Protein AF-A0A9Q8LJ18-F1 (afdb_monomer_lite)

Structure (mmCIF, N/CA/C/O backbone):
data_AF-A0A9Q8LJ18-F1
#
_entry.id   AF-A0A9Q8LJ18-F1
#
loop_
_atom_site.group_PDB
_atom_site.id
_atom_site.type_symbol
_atom_site.label_atom_id
_atom_site.label_alt_id
_atom_site.label_comp_id
_atom_site.label_asym_id
_atom_site.label_entity_id
_atom_site.label_seq_id
_atom_site.pdbx_PDB_ins_code
_atom_site.Cartn_x
_atom_site.Cartn_y
_atom_site.Cartn_z
_atom_site.occupancy
_atom_site.B_iso_or_equiv
_atom_site.auth_seq_id
_atom_site.auth_comp_id
_atom_site.auth_asym_id
_atom_site.auth_atom_id
_atom_site.pdbx_PDB_model_num
ATOM 1 N N . MET A 1 1 ? -23.775 -13.851 16.849 1.00 39.19 1 MET A N 1
ATOM 2 C CA . MET A 1 1 ? -22.949 -12.757 17.385 1.00 39.19 1 MET A CA 1
ATOM 3 C C . MET A 1 1 ? -21.856 -12.564 16.360 1.00 39.19 1 MET A C 1
ATOM 5 O O . MET A 1 1 ? -21.033 -13.458 16.229 1.00 39.19 1 MET A O 1
ATOM 9 N N . ALA A 1 2 ? -21.966 -11.547 15.507 1.00 46.59 2 ALA A N 1
ATOM 10 C CA . ALA A 1 2 ? -20.831 -11.183 14.674 1.00 46.59 2 ALA A CA 1
ATOM 11 C C . ALA A 1 2 ? -19.806 -10.601 15.647 1.00 46.59 2 ALA A C 1
ATOM 13 O O . ALA A 1 2 ? -20.156 -9.694 16.398 1.00 46.59 2 ALA A O 1
ATOM 14 N N . ASP A 1 3 ? -18.611 -11.182 15.723 1.00 50.75 3 ASP A N 1
ATOM 15 C CA . ASP A 1 3 ? -17.487 -10.452 16.297 1.00 50.75 3 ASP A CA 1
ATOM 16 C C . ASP A 1 3 ? -17.434 -9.121 15.545 1.00 50.75 3 ASP A C 1
ATOM 18 O O . ASP A 1 3 ? -17.279 -9.125 14.320 1.00 50.75 3 ASP A O 1
ATOM 22 N N . ASP A 1 4 ? -17.618 -8.000 16.245 1.00 60.84 4 ASP A N 1
ATOM 23 C CA . ASP A 1 4 ? -17.327 -6.668 15.712 1.00 60.84 4 ASP A CA 1
ATOM 24 C C . ASP A 1 4 ? -15.808 -6.596 15.512 1.00 60.84 4 ASP A C 1
ATOM 26 O O . ASP A 1 4 ? -15.055 -6.055 16.325 1.00 60.84 4 ASP A O 1
ATOM 30 N N . ALA A 1 5 ? -15.332 -7.263 14.461 1.00 82.06 5 ALA A N 1
ATOM 31 C CA . ALA A 1 5 ? -13.929 -7.361 14.137 1.00 82.06 5 ALA A CA 1
ATOM 32 C C . ALA A 1 5 ? -13.425 -5.949 13.854 1.00 82.06 5 ALA A C 1
ATOM 34 O O . ALA A 1 5 ? -13.918 -5.270 12.952 1.00 82.06 5 ALA A O 1
ATOM 35 N N . VAL A 1 6 ? -12.447 -5.509 14.648 1.00 89.19 6 VAL A N 1
ATOM 36 C CA . VAL A 1 6 ? -11.786 -4.215 14.468 1.00 89.19 6 VAL A CA 1
ATOM 37 C C . VAL A 1 6 ? -11.366 -4.083 12.996 1.00 89.19 6 VAL A C 1
ATOM 39 O O . VAL A 1 6 ? -10.602 -4.935 12.523 1.00 89.19 6 VAL A O 1
ATOM 42 N N . PRO A 1 7 ? -11.857 -3.069 12.255 1.00 94.25 7 PRO A N 1
ATOM 43 C CA . PRO A 1 7 ? -11.581 -2.943 10.832 1.00 94.25 7 PRO A CA 1
ATOM 44 C C . PRO A 1 7 ? -10.077 -2.824 10.608 1.00 94.25 7 PRO A C 1
ATOM 46 O O . PRO A 1 7 ? -9.387 -2.106 11.331 1.00 94.25 7 PRO A O 1
ATOM 49 N N . THR A 1 8 ? -9.571 -3.552 9.617 1.00 95.56 8 THR A N 1
ATOM 50 C CA . THR A 1 8 ? -8.169 -3.481 9.201 1.00 95.56 8 THR A CA 1
ATOM 51 C C . THR A 1 8 ? -8.103 -2.780 7.858 1.00 95.56 8 THR A C 1
ATOM 53 O O . THR A 1 8 ? -8.789 -3.199 6.927 1.00 95.56 8 THR A O 1
ATOM 56 N N . TYR A 1 9 ? -7.299 -1.725 7.782 1.00 96.19 9 TYR A N 1
ATOM 57 C CA . TYR A 1 9 ? -7.045 -0.979 6.556 1.00 96.19 9 TYR A CA 1
ATOM 58 C C . TYR A 1 9 ? -5.631 -1.259 6.061 1.00 96.19 9 TYR A C 1
ATOM 60 O O . TYR A 1 9 ? -4.698 -1.284 6.866 1.00 96.19 9 TYR A O 1
ATOM 68 N N . THR A 1 10 ? -5.473 -1.445 4.753 1.00 97.50 10 THR A N 1
ATOM 69 C CA . THR A 1 10 ? -4.159 -1.700 4.146 1.00 97.50 10 THR A CA 1
ATOM 70 C C . THR A 1 10 ? -3.707 -0.492 3.338 1.00 97.50 10 THR A C 1
ATOM 72 O O . THR A 1 10 ? -4.384 -0.089 2.391 1.00 97.50 10 THR A O 1
ATOM 75 N N . LEU A 1 11 ? -2.543 0.055 3.679 1.00 97.50 11 LEU A N 1
ATOM 76 C CA . LEU A 1 11 ? -1.865 1.094 2.909 1.00 97.50 11 LEU A CA 1
ATOM 77 C C . LEU A 1 11 ? -0.595 0.531 2.281 1.00 97.50 11 LEU A C 1
ATOM 79 O O . LEU A 1 11 ? 0.092 -0.292 2.889 1.00 97.50 11 LEU A O 1
ATOM 83 N N . ILE A 1 12 ? -0.267 0.997 1.077 1.00 96.62 12 ILE A N 1
ATOM 84 C CA . ILE A 1 12 ? 1.003 0.651 0.435 1.00 96.62 12 ILE A CA 1
ATOM 85 C C . ILE A 1 12 ? 1.863 1.870 0.140 1.00 96.62 12 ILE A C 1
ATOM 87 O O . ILE A 1 12 ? 1.353 2.930 -0.211 1.00 96.62 12 ILE A O 1
ATOM 91 N N . GLN A 1 13 ? 3.176 1.662 0.166 1.00 96.00 13 GLN A N 1
ATOM 92 C CA . GLN A 1 13 ? 4.149 2.500 -0.524 1.00 96.00 13 GLN A CA 1
ATOM 93 C C . GLN A 1 13 ? 4.511 1.804 -1.844 1.00 96.00 13 GLN A C 1
ATOM 95 O O . GLN A 1 13 ? 5.134 0.739 -1.865 1.00 96.00 13 GLN A O 1
ATOM 100 N N . ALA A 1 14 ? 4.049 2.360 -2.964 1.00 95.81 14 ALA A N 1
ATOM 101 C CA . ALA A 1 14 ? 4.089 1.687 -4.264 1.00 95.81 14 ALA A CA 1
ATOM 102 C C . ALA A 1 14 ? 5.499 1.614 -4.868 1.00 95.81 14 ALA A C 1
ATOM 104 O O . ALA A 1 14 ? 5.878 0.641 -5.515 1.00 95.81 14 ALA A O 1
ATOM 105 N N . ASP A 1 15 ? 6.297 2.659 -4.696 1.00 92.19 15 ASP A N 1
ATOM 106 C CA . ASP A 1 15 ? 7.563 2.754 -5.412 1.00 92.19 15 ASP A CA 1
ATOM 107 C C . ASP A 1 15 ? 8.666 1.883 -4.774 1.00 92.19 15 ASP A C 1
ATOM 109 O O . ASP A 1 15 ? 9.488 1.331 -5.498 1.00 92.19 15 ASP A O 1
ATOM 113 N N . GLY A 1 16 ? 8.691 1.711 -3.451 1.00 90.50 16 GLY A N 1
ATOM 114 C CA . GLY A 1 16 ? 9.814 1.101 -2.724 1.00 90.50 16 GLY A CA 1
ATOM 115 C C . GLY A 1 16 ? 11.004 2.051 -2.566 1.00 90.50 16 GLY A C 1
ATOM 116 O O . GLY A 1 16 ? 12.154 1.654 -2.758 1.00 90.50 16 GLY A O 1
ATOM 117 N N . LEU A 1 17 ? 10.738 3.341 -2.329 1.00 87.19 17 LEU A N 1
ATOM 118 C CA . LEU A 1 17 ? 11.779 4.380 -2.280 1.00 87.19 17 LEU A CA 1
ATOM 119 C C . LEU A 1 17 ? 12.542 4.392 -0.958 1.00 87.19 17 LEU A C 1
ATOM 121 O O . LEU A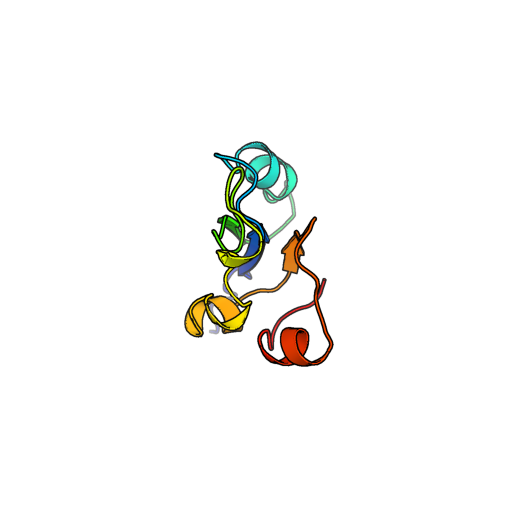 1 17 ? 13.734 4.715 -0.952 1.00 87.19 17 LEU A O 1
ATOM 125 N N . TYR A 1 18 ? 11.851 4.059 0.129 1.00 85.75 18 TYR A N 1
ATOM 126 C CA . TYR A 1 18 ? 12.363 4.160 1.488 1.00 85.75 18 TYR A CA 1
ATOM 127 C C . TYR A 1 18 ? 12.650 2.763 2.058 1.00 85.75 18 TYR A C 1
ATOM 129 O O . TYR A 1 18 ? 11.909 1.821 1.765 1.00 85.75 18 TYR A O 1
ATOM 137 N N . PRO A 1 19 ? 13.750 2.606 2.818 1.00 83.12 19 PRO A N 1
ATOM 138 C CA . PRO A 1 19 ? 14.191 1.307 3.326 1.00 83.12 19 PRO A CA 1
ATOM 139 C C . PRO A 1 19 ? 13.396 0.818 4.545 1.00 83.12 19 PRO A C 1
ATOM 141 O O . PRO A 1 19 ? 13.484 -0.363 4.875 1.00 83.12 19 PRO A O 1
ATOM 144 N N . ASP A 1 20 ? 12.651 1.705 5.205 1.00 89.12 20 ASP A N 1
ATOM 145 C CA . ASP A 1 20 ? 11.791 1.412 6.349 1.00 89.12 20 ASP A CA 1
ATOM 146 C C . ASP A 1 20 ? 10.483 2.215 6.268 1.00 89.12 20 ASP A C 1
ATOM 148 O O . ASP A 1 20 ? 10.322 3.062 5.388 1.00 89.12 20 ASP A O 1
ATOM 152 N N . ASP A 1 21 ? 9.554 1.895 7.164 1.00 90.31 21 ASP A N 1
ATOM 153 C CA . ASP A 1 21 ? 8.211 2.466 7.275 1.00 90.31 21 ASP A CA 1
ATOM 154 C C . ASP A 1 21 ? 7.909 2.986 8.695 1.00 90.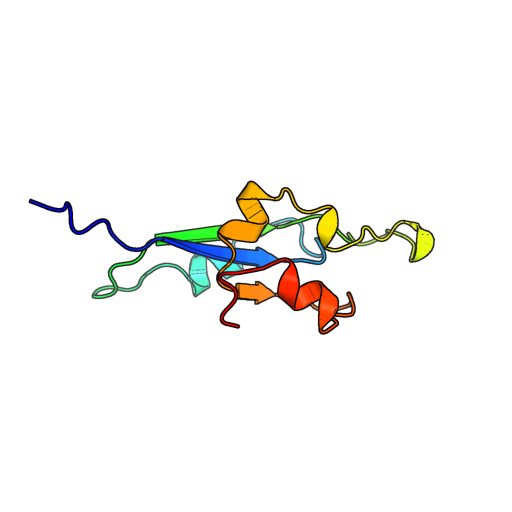31 21 ASP A C 1
ATOM 156 O O . ASP A 1 21 ? 6.751 3.079 9.111 1.00 90.31 21 ASP A O 1
ATOM 160 N N . THR A 1 22 ? 8.949 3.308 9.476 1.00 92.62 22 THR A N 1
ATOM 161 C CA . THR A 1 22 ? 8.809 3.657 10.903 1.00 92.62 22 THR A CA 1
ATOM 162 C C . THR A 1 22 ? 7.931 4.895 11.096 1.00 92.62 22 THR A C 1
ATOM 164 O O . THR A 1 22 ? 7.105 4.954 12.008 1.00 92.62 22 THR A O 1
ATOM 167 N N . VAL A 1 23 ? 8.097 5.886 10.217 1.00 92.62 23 VAL A N 1
ATOM 168 C CA . VAL A 1 23 ? 7.363 7.156 10.268 1.00 92.62 23 VAL A CA 1
ATOM 169 C C . VAL A 1 23 ? 5.895 6.942 9.912 1.00 92.62 23 VAL A C 1
ATOM 171 O O . VAL A 1 23 ? 5.009 7.461 10.587 1.00 92.62 23 VAL A O 1
ATOM 174 N N . GLU A 1 24 ? 5.613 6.158 8.877 1.00 93.31 24 GLU A N 1
ATOM 175 C CA . GLU A 1 24 ? 4.258 5.847 8.439 1.00 93.31 24 GLU A CA 1
ATOM 176 C C . GLU A 1 24 ? 3.513 5.029 9.493 1.00 93.31 24 GLU A C 1
ATOM 178 O O . GLU A 1 24 ? 2.363 5.343 9.809 1.00 93.31 24 GLU A O 1
ATOM 183 N N . GLN A 1 25 ? 4.177 4.043 10.103 1.00 91.75 25 GLN A N 1
ATOM 184 C CA . GLN A 1 25 ? 3.608 3.287 11.216 1.00 91.75 25 GLN A CA 1
ATOM 185 C C . GLN A 1 25 ? 3.230 4.198 12.389 1.00 91.75 25 GLN A C 1
ATOM 187 O O . GLN A 1 25 ? 2.138 4.050 12.936 1.00 91.75 25 GLN A O 1
ATOM 192 N N . GLU A 1 26 ? 4.077 5.166 12.755 1.00 94.00 26 GLU A N 1
ATOM 193 C CA . GLU A 1 26 ? 3.775 6.126 13.824 1.00 94.00 26 GLU A CA 1
ATOM 194 C C . GLU A 1 26 ? 2.616 7.064 13.450 1.00 94.00 26 GLU A C 1
ATOM 196 O O . GLU A 1 26 ? 1.692 7.264 14.241 1.00 94.00 26 GLU A O 1
ATOM 201 N N . ILE A 1 27 ? 2.632 7.622 12.236 1.00 94.12 27 ILE A N 1
ATOM 202 C CA . ILE A 1 27 ? 1.618 8.576 11.766 1.00 94.12 27 ILE A CA 1
ATOM 203 C C . ILE A 1 27 ? 0.234 7.932 11.700 1.00 94.12 27 ILE A C 1
ATOM 205 O O . ILE A 1 27 ? -0.762 8.565 12.069 1.00 94.12 27 ILE A O 1
ATOM 209 N N . PHE A 1 28 ? 0.165 6.694 11.213 1.00 93.81 28 PHE A N 1
ATOM 210 C CA . PHE A 1 28 ? -1.092 5.997 10.975 1.00 93.81 28 PHE A CA 1
ATOM 211 C C . PHE A 1 28 ? -1.531 5.098 12.136 1.00 93.81 28 PHE A C 1
ATOM 213 O O . PHE A 1 28 ? -2.646 4.560 12.091 1.00 93.81 28 PHE A O 1
ATOM 220 N N . ALA A 1 29 ? -0.713 4.960 13.185 1.00 92.81 29 ALA A N 1
ATOM 221 C CA . ALA A 1 29 ? -1.095 4.251 14.397 1.00 92.81 29 ALA A CA 1
ATOM 222 C C . ALA A 1 29 ? -2.404 4.824 14.979 1.00 92.81 29 ALA A C 1
ATOM 224 O O . ALA A 1 29 ? -2.575 6.048 15.058 1.00 92.81 29 ALA A O 1
ATOM 225 N N . PRO A 1 30 ? -3.344 3.961 15.407 1.00 93.50 30 PRO A N 1
ATOM 226 C CA . PRO A 1 30 ? -4.587 4.417 16.007 1.00 93.50 30 PRO A CA 1
ATOM 227 C C . PRO A 1 30 ? -4.304 5.188 17.302 1.00 93.50 30 PRO A C 1
ATOM 229 O O . PRO A 1 30 ? -3.591 4.730 18.195 1.00 93.50 30 PRO A O 1
ATOM 232 N N . ARG A 1 31 ? -4.902 6.372 17.417 1.00 94.06 31 ARG A N 1
ATOM 233 C CA . ARG A 1 31 ? -4.872 7.217 18.618 1.00 94.06 31 ARG A CA 1
ATOM 234 C C . ARG A 1 31 ? -5.939 6.769 19.625 1.00 94.06 31 ARG A C 1
ATOM 236 O O . ARG A 1 31 ? -6.893 6.088 19.240 1.00 94.06 31 ARG A O 1
ATOM 243 N N . PRO A 1 32 ? -5.853 7.186 20.905 1.00 93.94 32 PRO A N 1
ATOM 244 C CA . PRO A 1 32 ? -6.890 6.887 21.890 1.00 93.94 32 PRO A CA 1
ATOM 245 C C . PRO A 1 32 ? -8.291 7.269 21.387 1.00 93.94 32 PRO A C 1
ATOM 247 O O . PRO A 1 32 ? -8.528 8.407 20.988 1.00 93.94 32 PRO A O 1
ATOM 250 N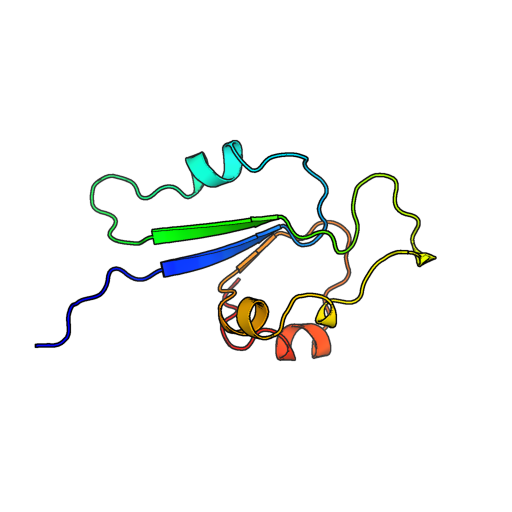 N . GLY A 1 33 ? -9.211 6.300 21.395 1.00 92.12 33 GLY A N 1
ATOM 251 C CA . GLY A 1 33 ? -10.580 6.456 20.889 1.00 92.12 33 GLY A CA 1
ATOM 252 C C . GLY A 1 33 ? -10.788 6.029 19.430 1.00 92.12 33 GLY A C 1
ATOM 253 O O . GLY A 1 33 ? -11.933 5.936 18.995 1.00 92.12 33 GLY A O 1
ATOM 254 N N . GLN A 1 34 ? -9.726 5.721 18.682 1.00 94.38 34 GLN A N 1
ATOM 255 C CA . GLN A 1 34 ? -9.828 5.123 17.351 1.00 94.38 34 GLN A CA 1
ATOM 256 C C . GLN A 1 34 ? -9.775 3.596 17.450 1.00 94.38 34 GLN A C 1
ATOM 258 O O . GLN A 1 34 ? -8.931 3.040 18.148 1.00 94.38 34 GLN A O 1
ATOM 263 N N . ASN A 1 35 ? -10.680 2.917 16.741 1.00 94.44 35 ASN A N 1
ATOM 264 C CA . ASN A 1 35 ? -10.782 1.459 16.744 1.00 94.44 35 ASN A CA 1
ATOM 265 C C . ASN A 1 35 ? -10.576 0.905 15.330 1.00 94.44 35 ASN A C 1
ATOM 267 O O . ASN A 1 35 ? -11.534 0.567 14.638 1.00 94.44 35 ASN A O 1
ATOM 271 N N . TYR A 1 36 ? -9.322 0.868 14.887 1.00 94.88 36 TYR A N 1
ATOM 272 C CA . TYR A 1 36 ? -8.916 0.229 13.639 1.00 94.88 36 TYR A CA 1
ATOM 273 C C . TYR A 1 36 ? -7.512 -0.364 13.773 1.00 94.88 36 TYR A C 1
ATOM 275 O O . TYR A 1 36 ? -6.744 0.010 14.660 1.00 94.88 36 TYR A O 1
ATOM 283 N N . LYS A 1 37 ? -7.179 -1.283 12.871 1.00 95.00 37 LYS A N 1
ATOM 284 C CA . LYS A 1 37 ? -5.818 -1.757 12.625 1.00 95.00 37 LYS A CA 1
ATOM 285 C C . LYS A 1 37 ? -5.347 -1.216 11.286 1.00 95.00 37 LYS A C 1
ATOM 287 O O . LYS A 1 37 ? -6.149 -1.069 10.363 1.00 95.00 37 LYS A O 1
ATOM 292 N N . LEU A 1 38 ? -4.057 -0.943 11.185 1.00 94.50 38 LEU A N 1
ATOM 293 C CA . LEU A 1 38 ? -3.431 -0.560 9.934 1.00 94.50 38 LEU A CA 1
ATOM 294 C C . LEU A 1 38 ? -2.346 -1.570 9.593 1.00 94.50 38 LEU A C 1
ATOM 296 O O . LEU A 1 38 ? -1.529 -1.913 10.445 1.00 94.50 38 LEU A O 1
ATOM 300 N N . GLU A 1 39 ? -2.344 -2.018 8.349 1.00 95.06 39 GLU A N 1
ATOM 301 C CA . GLU A 1 39 ? -1.228 -2.727 7.755 1.00 95.06 39 GLU A CA 1
ATOM 302 C C . GLU A 1 39 ? -0.568 -1.812 6.730 1.00 95.06 39 GLU A C 1
ATOM 304 O O . GLU A 1 39 ? -1.228 -1.316 5.816 1.00 95.06 39 GLU A O 1
ATOM 309 N N . PHE A 1 40 ? 0.729 -1.581 6.901 1.00 95.25 40 PHE A N 1
ATOM 310 C CA . PHE A 1 40 ? 1.534 -0.814 5.965 1.00 95.25 40 PHE A CA 1
ATOM 311 C C . PHE A 1 40 ? 2.462 -1.760 5.207 1.00 95.25 40 PHE A C 1
ATOM 313 O O . PHE A 1 40 ? 3.104 -2.619 5.809 1.00 95.25 40 PHE A O 1
ATOM 320 N N . ILE A 1 41 ? 2.507 -1.640 3.880 1.00 94.44 41 ILE A N 1
ATOM 321 C CA . ILE A 1 41 ? 3.314 -2.514 3.025 1.00 94.44 41 ILE A CA 1
ATOM 322 C C . ILE A 1 41 ? 4.164 -1.657 2.097 1.00 94.44 41 ILE A C 1
ATOM 324 O O . ILE A 1 41 ? 3.653 -1.001 1.188 1.00 94.44 41 ILE A O 1
ATOM 328 N N . SER A 1 42 ? 5.481 -1.720 2.266 1.00 93.19 42 SER A N 1
ATOM 329 C CA . SER A 1 42 ? 6.400 -1.210 1.253 1.00 93.19 42 SER A CA 1
ATOM 330 C C . SER A 1 42 ? 6.538 -2.241 0.138 1.00 93.19 42 SER A C 1
ATOM 332 O O . SER A 1 42 ? 6.951 -3.382 0.360 1.00 93.19 42 SER A O 1
ATOM 334 N N . THR A 1 43 ? 6.131 -1.864 -1.069 1.00 93.00 43 THR A N 1
ATOM 335 C CA . THR A 1 43 ? 6.315 -2.706 -2.252 1.00 93.00 43 THR A CA 1
ATOM 336 C C . THR A 1 43 ? 7.650 -2.373 -2.922 1.00 93.00 43 THR A C 1
ATOM 338 O O . THR A 1 43 ? 8.436 -1.569 -2.437 1.00 93.00 43 THR A O 1
ATOM 341 N N . GLY A 1 44 ? 7.946 -3.014 -4.050 1.00 92.94 44 GLY A N 1
ATOM 342 C CA . GLY A 1 44 ? 9.185 -2.780 -4.789 1.00 92.94 44 GLY A CA 1
ATOM 343 C C . GLY A 1 44 ? 8.925 -2.691 -6.278 1.00 92.94 44 GLY A C 1
ATOM 344 O O . GLY A 1 44 ? 9.580 -3.402 -7.050 1.00 92.94 44 GLY A O 1
ATOM 345 N N . LEU A 1 45 ? 7.919 -1.902 -6.676 1.00 95.44 45 LEU A N 1
ATOM 346 C CA . LEU A 1 45 ? 7.606 -1.721 -8.091 1.00 95.44 45 LEU A CA 1
ATOM 347 C C . LEU A 1 45 ? 8.670 -0.892 -8.797 1.00 95.44 45 LEU A C 1
ATOM 349 O O . LEU A 1 45 ? 8.991 -1.169 -9.954 1.00 95.44 45 LEU A O 1
ATOM 353 N N . TRP A 1 46 ? 9.253 0.089 -8.108 1.00 95.00 46 TRP A N 1
ATOM 354 C CA . TRP A 1 46 ? 10.332 0.880 -8.671 1.00 95.00 46 TRP A CA 1
ATOM 355 C C . TRP A 1 46 ? 11.325 1.394 -7.616 1.00 95.00 46 TRP A C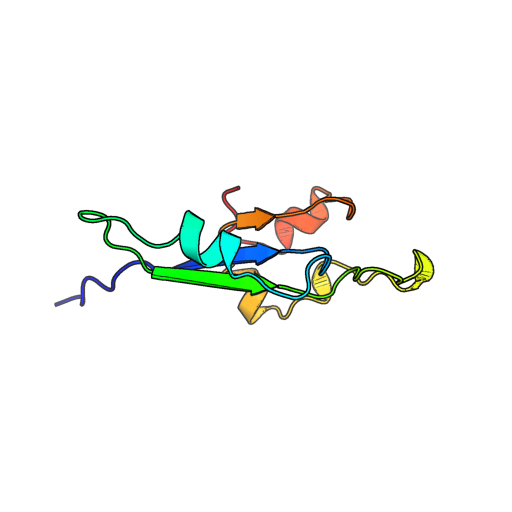 1
ATOM 357 O O . TRP A 1 46 ? 11.392 2.601 -7.372 1.00 95.00 46 TRP A O 1
ATOM 367 N N . PRO A 1 47 ? 12.135 0.522 -6.995 1.00 91.94 47 PRO A N 1
ATOM 368 C CA . PRO A 1 47 ? 13.022 0.940 -5.917 1.00 91.94 47 PRO A CA 1
ATOM 369 C C . PRO A 1 47 ? 14.072 1.964 -6.354 1.00 91.94 47 PRO A C 1
ATOM 371 O O . PRO A 1 47 ? 14.390 2.107 -7.544 1.00 91.94 47 PRO A O 1
ATOM 374 N N . THR A 1 48 ? 14.651 2.668 -5.385 1.00 89.88 48 THR A N 1
ATOM 375 C CA . THR A 1 48 ? 15.765 3.600 -5.616 1.00 89.88 48 THR A CA 1
ATOM 376 C C . THR A 1 48 ? 16.925 2.905 -6.344 1.00 89.88 48 THR A C 1
ATOM 378 O O . THR A 1 48 ? 17.292 1.780 -6.021 1.00 89.88 48 THR A O 1
ATOM 381 N N . GLY A 1 49 ? 17.489 3.559 -7.366 1.00 89.06 49 GLY A N 1
ATOM 382 C CA . GLY A 1 49 ? 18.575 3.004 -8.191 1.00 89.06 49 GLY A CA 1
ATOM 383 C C . GLY A 1 49 ? 18.131 2.061 -9.320 1.00 89.06 49 GLY A C 1
ATOM 384 O O . GLY A 1 49 ? 18.966 1.629 -10.111 1.00 89.06 49 GLY A O 1
ATOM 385 N N . THR A 1 50 ? 16.832 1.772 -9.445 1.00 90.38 50 THR A N 1
ATOM 386 C CA . THR A 1 50 ? 16.287 0.939 -10.528 1.00 90.38 50 THR A CA 1
ATOM 387 C C . THR A 1 50 ? 16.035 1.779 -11.784 1.00 90.38 50 THR A C 1
ATOM 389 O O . THR A 1 50 ? 15.380 2.822 -11.716 1.00 90.38 50 THR A O 1
ATOM 392 N N . SER A 1 51 ? 16.526 1.328 -12.943 1.00 91.25 51 SER A N 1
ATOM 393 C CA . SER A 1 51 ? 16.285 1.998 -14.230 1.00 91.25 51 SER A CA 1
ATOM 394 C C . SER A 1 51 ? 14.804 1.961 -14.629 1.00 91.25 51 SER A C 1
ATOM 396 O O . SER A 1 51 ? 14.055 1.095 -14.178 1.00 91.25 51 SER A O 1
ATOM 398 N N . GLU A 1 52 ? 14.373 2.872 -15.507 1.00 87.25 52 GLU A N 1
ATOM 399 C CA . GLU A 1 52 ? 12.982 2.903 -15.996 1.00 87.25 52 GLU A CA 1
ATOM 400 C C . GLU A 1 52 ? 12.550 1.573 -16.631 1.00 87.25 52 GLU A C 1
ATOM 402 O O . GLU A 1 52 ? 11.438 1.105 -16.406 1.00 87.25 52 GLU A O 1
ATOM 407 N N . LEU A 1 53 ? 13.454 0.927 -17.376 1.00 87.75 53 LEU A N 1
ATOM 408 C CA . LEU A 1 53 ? 13.196 -0.349 -18.051 1.00 87.75 53 LEU A CA 1
ATOM 409 C C . LEU A 1 53 ? 12.987 -1.520 -17.078 1.00 87.75 53 LEU A C 1
ATOM 411 O O . LEU A 1 53 ? 12.428 -2.541 -17.467 1.00 87.75 53 LEU A O 1
ATOM 415 N N . ALA A 1 54 ? 13.446 -1.387 -15.832 1.00 88.75 54 ALA A N 1
ATOM 416 C CA . ALA A 1 54 ? 13.301 -2.396 -14.787 1.00 88.75 54 ALA A CA 1
ATOM 417 C C . ALA A 1 54 ? 12.129 -2.103 -13.828 1.00 88.75 54 ALA A C 1
ATOM 419 O O . ALA A 1 54 ? 11.921 -2.850 -12.867 1.00 88.75 54 ALA A O 1
ATOM 420 N N . LYS A 1 55 ? 11.348 -1.042 -14.084 1.00 92.81 55 LYS A N 1
ATOM 421 C CA . LYS A 1 55 ? 10.104 -0.748 -13.365 1.00 92.81 55 LYS A CA 1
ATOM 422 C C . LYS A 1 55 ? 9.092 -1.877 -13.576 1.00 92.81 55 LYS A C 1
ATOM 424 O O . LYS A 1 55 ? 8.816 -2.269 -14.708 1.00 92.81 55 LYS A O 1
ATOM 429 N N . LYS A 1 56 ? 8.490 -2.366 -12.492 1.00 95.38 56 LYS A N 1
ATOM 430 C CA . LYS A 1 56 ? 7.430 -3.381 -12.545 1.00 95.38 56 LYS A CA 1
ATOM 431 C C . LYS A 1 56 ? 6.056 -2.732 -12.773 1.00 95.38 56 LYS A C 1
ATOM 433 O O . LYS A 1 56 ? 5.828 -1.618 -12.298 1.00 95.38 56 LYS A O 1
ATOM 438 N N . PRO A 1 57 ? 5.130 -3.412 -13.470 1.00 95.81 57 PRO A N 1
ATOM 439 C CA . PRO A 1 57 ? 3.748 -2.953 -13.588 1.00 95.81 57 PRO A CA 1
ATOM 440 C C . PRO A 1 57 ? 2.999 -3.094 -12.254 1.00 95.81 57 PRO A C 1
ATOM 442 O O . PRO A 1 57 ? 3.372 -3.913 -11.416 1.00 95.81 57 PRO A O 1
ATOM 445 N N . TRP A 1 58 ? 1.891 -2.367 -12.085 1.00 97.56 58 TRP A N 1
ATOM 446 C CA . TRP A 1 58 ? 1.021 -2.465 -10.902 1.00 97.56 58 TRP A CA 1
ATOM 447 C C . TRP A 1 58 ? 0.492 -3.883 -10.649 1.00 97.56 58 TRP A C 1
ATOM 449 O O . TRP A 1 58 ? 0.380 -4.318 -9.504 1.00 97.56 58 TRP A O 1
ATOM 459 N N . SER A 1 59 ? 0.258 -4.648 -11.718 1.00 97.19 59 SER A N 1
ATOM 460 C CA . SER A 1 59 ? -0.151 -6.055 -11.657 1.00 97.19 59 SER A CA 1
ATOM 461 C C . SER A 1 59 ? 0.908 -7.000 -11.076 1.00 97.19 59 SER A C 1
ATOM 463 O O . SER A 1 59 ? 0.591 -8.150 -10.785 1.00 97.19 59 SER A O 1
ATOM 465 N N . ALA A 1 60 ? 2.149 -6.538 -10.875 1.00 97.31 60 ALA A N 1
ATOM 466 C CA . ALA A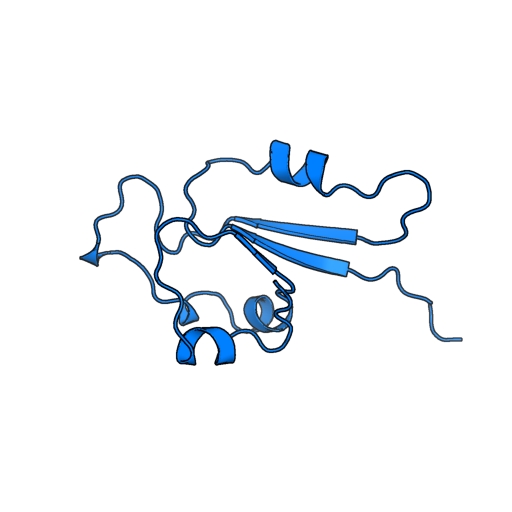 1 60 ? 3.180 -7.310 -10.184 1.00 97.31 60 ALA A CA 1
ATOM 467 C C . ALA A 1 60 ? 2.936 -7.412 -8.667 1.00 97.31 60 ALA A C 1
ATOM 469 O O . ALA A 1 60 ? 3.558 -8.250 -8.013 1.00 97.31 60 ALA A O 1
ATOM 470 N N . ILE A 1 61 ? 2.054 -6.578 -8.101 1.00 97.50 61 ILE A N 1
ATOM 471 C CA . ILE A 1 61 ? 1.567 -6.752 -6.729 1.00 97.50 61 ILE A CA 1
ATOM 472 C C . ILE A 1 61 ? 0.646 -7.989 -6.704 1.00 97.50 61 ILE A C 1
ATOM 474 O O . ILE A 1 61 ? -0.278 -8.062 -7.526 1.00 97.50 61 ILE A O 1
ATOM 478 N N . PRO A 1 62 ? 0.853 -8.945 -5.774 1.00 97.56 62 PRO A N 1
ATOM 479 C CA . PRO A 1 62 ? 0.005 -10.129 -5.648 1.00 97.56 62 PRO A CA 1
ATOM 480 C C . PRO A 1 62 ? -1.485 -9.780 -5.554 1.00 97.56 62 PRO A C 1
ATOM 482 O O . PRO A 1 62 ? -1.864 -8.804 -4.908 1.00 97.56 62 PRO A O 1
ATOM 485 N N . GLU A 1 63 ? -2.337 -10.558 -6.222 1.00 97.75 63 GLU A N 1
ATOM 486 C CA . GLU A 1 63 ? -3.775 -10.275 -6.322 1.00 97.75 63 GLU A CA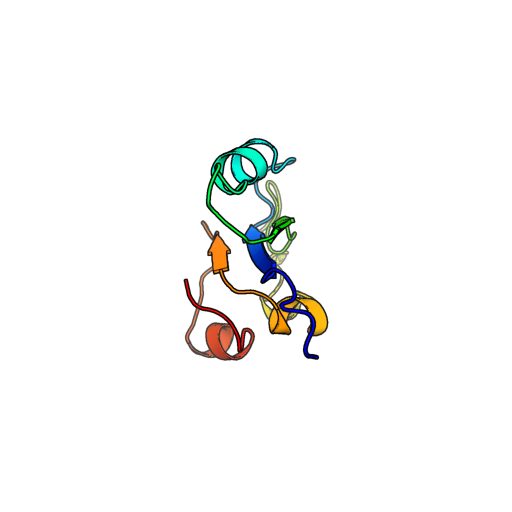 1
ATOM 487 C C . GLU A 1 63 ? -4.470 -10.225 -4.957 1.00 97.75 63 GLU A C 1
ATOM 489 O O . GLU A 1 63 ? -5.282 -9.336 -4.706 1.00 97.75 63 GLU A O 1
ATOM 494 N N . ASP A 1 64 ? -4.110 -11.132 -4.052 1.00 96.94 64 ASP A N 1
ATOM 495 C CA . ASP A 1 64 ? -4.605 -11.163 -2.678 1.00 96.94 64 ASP A CA 1
ATOM 496 C C . ASP A 1 64 ? -4.275 -9.868 -1.924 1.00 96.94 64 ASP A C 1
ATOM 498 O O . ASP A 1 64 ? -5.119 -9.353 -1.189 1.00 96.94 64 ASP A O 1
ATOM 502 N N . VAL A 1 65 ? -3.095 -9.290 -2.173 1.00 97.38 65 VAL A N 1
ATOM 503 C CA . VAL A 1 65 ? -2.707 -7.987 -1.627 1.00 97.38 65 VAL A CA 1
ATOM 504 C C . VAL A 1 65 ? -3.494 -6.868 -2.305 1.00 97.38 65 VAL A C 1
ATOM 506 O O . VAL A 1 65 ? -4.058 -6.028 -1.612 1.00 97.38 65 VAL A O 1
ATOM 509 N N . ARG A 1 66 ? -3.619 -6.861 -3.636 1.00 97.88 66 ARG A N 1
ATOM 510 C CA . ARG A 1 66 ? -4.382 -5.822 -4.354 1.00 97.88 66 ARG A CA 1
ATOM 511 C C . ARG A 1 66 ? -5.841 -5.736 -3.907 1.00 97.88 66 ARG A C 1
ATOM 513 O O . ARG A 1 66 ? -6.373 -4.642 -3.732 1.00 97.88 66 ARG A O 1
ATOM 520 N N . ASN A 1 67 ? -6.457 -6.880 -3.628 1.00 98.19 67 ASN A N 1
ATOM 521 C CA . ASN A 1 67 ? -7.852 -6.985 -3.199 1.00 98.19 67 ASN A CA 1
ATOM 522 C C . ASN A 1 67 ? -8.128 -6.450 -1.781 1.00 98.19 67 ASN A C 1
ATOM 524 O O . ASN A 1 67 ? -9.291 -6.372 -1.369 1.00 98.19 67 ASN A O 1
ATOM 528 N N . ARG A 1 68 ? -7.087 -6.089 -1.021 1.00 97.69 68 ARG A N 1
ATOM 529 C CA . ARG A 1 68 ? -7.202 -5.524 0.332 1.00 97.69 68 ARG A CA 1
ATOM 530 C C . ARG A 1 68 ? -6.657 -4.105 0.480 1.00 97.69 68 ARG A C 1
ATOM 532 O O . ARG A 1 68 ? -6.791 -3.559 1.565 1.00 97.69 68 ARG A O 1
ATOM 539 N N . ILE A 1 69 ? -6.064 -3.524 -0.564 1.00 98.44 69 ILE A N 1
ATOM 540 C CA . ILE A 1 69 ? -5.510 -2.165 -0.516 1.00 98.44 69 ILE A CA 1
ATOM 541 C C . ILE A 1 69 ? -6.644 -1.148 -0.421 1.00 98.44 69 ILE A C 1
ATOM 543 O O . ILE A 1 69 ? -7.508 -1.085 -1.293 1.00 98.44 69 ILE A O 1
ATOM 547 N N . ASP A 1 70 ? -6.607 -0.344 0.638 1.00 98.44 70 ASP A N 1
ATOM 548 C CA . ASP A 1 70 ? -7.508 0.781 0.863 1.00 98.44 70 ASP A CA 1
ATOM 549 C C . ASP A 1 70 ? -6.884 2.106 0.418 1.00 98.44 70 ASP A C 1
ATOM 551 O O . ASP A 1 70 ? -7.624 3.027 0.070 1.00 98.44 70 ASP A O 1
ATOM 555 N N . GLY A 1 71 ? -5.550 2.211 0.412 1.00 98.00 71 GLY A N 1
ATOM 556 C CA . GLY A 1 71 ? -4.874 3.422 -0.040 1.00 98.00 71 GLY A CA 1
ATOM 557 C C . GLY A 1 71 ? -3.459 3.229 -0.575 1.00 98.00 71 GLY A C 1
ATOM 558 O O . GLY A 1 71 ? -2.749 2.293 -0.191 1.00 98.00 71 GLY A O 1
ATOM 559 N N . ILE A 1 72 ? -3.056 4.125 -1.479 1.00 97.69 72 ILE A N 1
ATOM 560 C CA . ILE A 1 72 ? -1.777 4.059 -2.198 1.00 97.69 72 ILE A CA 1
ATOM 561 C C . ILE A 1 72 ? -0.973 5.344 -1.988 1.00 97.69 72 ILE A C 1
ATOM 563 O O . ILE A 1 72 ? -1.388 6.438 -2.358 1.00 97.69 72 ILE A O 1
ATOM 567 N N . MET A 1 73 ? 0.246 5.196 -1.473 1.00 95.88 73 MET A N 1
ATOM 568 C CA . MET A 1 73 ? 1.270 6.237 -1.493 1.00 95.88 73 MET A CA 1
ATOM 569 C C . MET A 1 73 ? 2.194 6.004 -2.690 1.00 95.88 73 MET A C 1
ATOM 571 O O . MET A 1 73 ? 2.906 4.997 -2.749 1.00 95.88 73 MET A O 1
ATOM 575 N N . VAL A 1 74 ? 2.192 6.938 -3.641 1.00 94.81 74 VAL A N 1
ATOM 576 C CA . VAL A 1 74 ? 2.986 6.862 -4.875 1.00 94.81 74 VAL A CA 1
ATOM 577 C C . VAL A 1 74 ? 3.631 8.208 -5.197 1.00 94.81 74 VAL A C 1
ATOM 579 O O . VAL A 1 74 ? 3.006 9.252 -5.019 1.00 94.81 74 VAL A O 1
ATOM 582 N N . LEU A 1 75 ? 4.883 8.190 -5.667 1.00 92.12 75 LEU A N 1
ATOM 583 C CA . LEU A 1 75 ? 5.607 9.407 -6.057 1.00 92.12 75 LEU A CA 1
ATOM 584 C C . LEU A 1 75 ? 5.909 9.485 -7.556 1.00 92.12 75 LEU A C 1
ATOM 586 O O . LEU A 1 75 ? 5.724 10.542 -8.155 1.00 92.12 75 LEU A O 1
ATOM 590 N N . LYS A 1 76 ? 6.431 8.409 -8.159 1.00 89.19 76 LYS A N 1
ATOM 591 C CA . LYS A 1 76 ? 6.998 8.465 -9.523 1.00 89.19 76 LYS A CA 1
ATOM 592 C C . LYS A 1 76 ? 6.340 7.514 -10.514 1.00 89.19 76 LYS A C 1
ATOM 594 O O . LYS A 1 76 ? 6.486 7.694 -11.722 1.00 89.19 76 LYS A O 1
ATOM 599 N N . ILE A 1 77 ? 5.630 6.492 -10.046 1.00 92.31 77 ILE A N 1
ATOM 600 C CA . ILE A 1 77 ? 4.911 5.574 -10.931 1.00 92.31 77 ILE A CA 1
ATOM 601 C C . ILE A 1 77 ? 3.608 6.243 -11.392 1.00 92.31 77 ILE A C 1
ATOM 603 O O . ILE A 1 77 ? 2.768 6.604 -10.577 1.00 92.31 77 ILE A O 1
ATOM 607 N N . GLY A 1 78 ? 3.427 6.388 -12.709 1.00 93.94 78 GLY A N 1
ATOM 608 C CA . GLY A 1 78 ? 2.140 6.800 -13.276 1.00 93.94 78 GLY A CA 1
ATOM 609 C C . GLY A 1 78 ? 1.020 5.820 -12.910 1.00 93.94 78 GLY A C 1
ATOM 610 O O . GLY A 1 78 ? 1.238 4.607 -12.910 1.00 93.94 78 GLY A O 1
ATOM 611 N N . PHE A 1 79 ? -0.159 6.355 -12.609 1.00 95.94 79 PHE A N 1
ATOM 612 C CA . PHE A 1 79 ? -1.330 5.594 -12.186 1.00 95.94 79 PHE A CA 1
ATOM 613 C C . PHE A 1 79 ? -2.512 5.956 -13.087 1.00 95.94 79 PHE A C 1
ATOM 615 O O . PHE A 1 79 ? -2.969 7.099 -13.095 1.00 95.94 79 PHE A O 1
ATOM 622 N N . THR A 1 80 ? -2.918 5.005 -13.923 1.00 96.31 80 THR A N 1
ATOM 623 C CA . THR A 1 80 ? -3.938 5.180 -14.965 1.00 96.31 80 THR A CA 1
ATOM 624 C C . THR A 1 80 ? -5.298 4.646 -14.524 1.00 96.31 80 THR A C 1
ATOM 626 O O . THR A 1 80 ? -5.410 3.961 -13.510 1.00 96.31 80 THR A O 1
ATOM 629 N N . GLU A 1 81 ? -6.341 4.912 -15.312 1.00 96.31 81 GLU A N 1
ATOM 630 C CA . GLU A 1 81 ? -7.681 4.357 -15.076 1.00 96.31 81 GLU A CA 1
ATOM 631 C C . GLU A 1 81 ? -7.671 2.820 -15.061 1.00 96.31 81 GLU A C 1
ATOM 633 O O . GLU A 1 81 ? -8.289 2.213 -14.192 1.00 96.31 81 GLU A O 1
ATOM 638 N N . GLN A 1 82 ? -6.902 2.186 -15.955 1.00 96.44 82 GLN A N 1
ATOM 639 C CA . GLN A 1 82 ? -6.761 0.727 -15.990 1.00 96.44 82 GLN A CA 1
ATOM 640 C C . GLN A 1 82 ? -6.055 0.188 -14.742 1.00 96.44 82 GLN A C 1
ATOM 642 O O . GLN A 1 82 ? -6.335 -0.924 -14.299 1.00 96.44 82 GLN A O 1
ATOM 647 N N . ASP A 1 83 ? -5.140 0.965 -14.160 1.00 97.00 83 ASP A N 1
ATOM 648 C CA . ASP A 1 83 ? -4.467 0.562 -12.929 1.00 97.00 83 ASP A CA 1
ATOM 649 C C . ASP A 1 83 ? -5.425 0.609 -11.733 1.00 97.00 83 ASP A C 1
ATOM 651 O O . ASP A 1 83 ? -5.345 -0.267 -10.878 1.00 97.00 83 ASP A O 1
ATOM 655 N N . VAL A 1 84 ? -6.370 1.560 -11.687 1.00 96.94 84 VAL A N 1
ATOM 656 C CA . VAL A 1 84 ? -7.397 1.637 -10.627 1.00 96.94 84 VAL A CA 1
ATOM 657 C C . VAL A 1 84 ? -8.240 0.362 -10.579 1.00 96.94 84 VAL A C 1
ATOM 659 O O . VAL A 1 84 ? -8.526 -0.142 -9.493 1.00 96.94 84 VAL A O 1
ATOM 662 N N . GLU A 1 85 ? -8.582 -0.211 -11.737 1.00 97.56 85 GLU A N 1
ATOM 663 C CA . GLU A 1 85 ? -9.361 -1.456 -11.830 1.00 97.56 85 GLU A CA 1
ATOM 664 C C . GLU A 1 85 ? -8.678 -2.647 -11.134 1.00 97.56 85 GLU A C 1
ATOM 666 O O . GLU A 1 85 ? -9.345 -3.599 -10.724 1.00 97.56 85 GLU A O 1
ATOM 671 N N . LEU A 1 86 ? -7.354 -2.594 -10.943 1.00 97.88 86 LEU A N 1
ATOM 672 C CA . LEU A 1 86 ? -6.603 -3.628 -10.236 1.00 97.88 86 LEU A CA 1
ATOM 673 C C . LEU A 1 86 ? -6.823 -3.612 -8.716 1.00 97.88 86 LEU A C 1
ATOM 675 O O . LEU A 1 86 ? -6.433 -4.592 -8.075 1.00 97.88 86 LEU A O 1
ATOM 679 N N . PHE A 1 87 ? -7.404 -2.550 -8.144 1.00 98.19 87 PHE A N 1
ATOM 680 C CA . PHE A 1 87 ? -7.525 -2.325 -6.698 1.00 98.19 87 PHE A CA 1
ATOM 681 C C . PHE A 1 87 ? -8.993 -2.107 -6.285 1.00 98.19 87 PHE A C 1
ATOM 683 O O . PHE A 1 87 ? -9.422 -0.980 -6.036 1.00 98.19 87 PHE A O 1
ATOM 690 N N . PRO A 1 88 ? -9.795 -3.179 -6.146 1.00 98.00 88 PRO A N 1
ATOM 691 C CA . PRO A 1 88 ? -11.250 -3.077 -5.978 1.00 98.00 88 PRO A CA 1
ATOM 692 C C . PRO A 1 88 ? -11.714 -2.446 -4.653 1.00 98.00 88 PRO A C 1
ATOM 694 O O . PRO A 1 88 ? -12.900 -2.163 -4.494 1.00 98.00 88 PRO A O 1
ATOM 697 N N . LYS A 1 89 ? -10.811 -2.254 -3.684 1.00 97.88 89 LYS A N 1
ATOM 698 C CA . LYS A 1 89 ? -11.096 -1.612 -2.389 1.00 97.88 89 LYS A CA 1
ATOM 699 C C . LYS A 1 89 ? -10.453 -0.236 -2.225 1.00 97.88 89 LYS A C 1
ATOM 701 O O . LYS A 1 89 ? -10.596 0.356 -1.155 1.00 97.88 89 LYS A O 1
ATOM 706 N N . LEU A 1 90 ? -9.774 0.264 -3.257 1.00 98.19 90 LEU A N 1
ATOM 707 C CA . LEU A 1 90 ? -9.046 1.521 -3.188 1.00 98.19 90 LEU A CA 1
ATOM 708 C C . LEU A 1 90 ? -9.992 2.687 -2.886 1.00 98.19 90 LEU A C 1
ATOM 710 O O . LEU A 1 90 ? -11.039 2.834 -3.518 1.00 98.19 90 LEU A O 1
ATOM 714 N N . LYS A 1 91 ? -9.611 3.515 -1.913 1.00 96.94 91 LYS A N 1
ATOM 715 C CA . LYS A 1 91 ? -10.360 4.708 -1.496 1.00 96.94 91 LYS A CA 1
ATOM 716 C C . LYS A 1 91 ? -9.592 5.995 -1.755 1.00 96.94 91 LYS A C 1
ATOM 718 O O . LYS A 1 91 ? -10.230 7.010 -2.031 1.00 96.94 91 LYS A O 1
ATOM 723 N N . VAL A 1 92 ? -8.265 5.968 -1.599 1.00 93.56 92 VAL A N 1
ATOM 724 C CA . VAL A 1 92 ? -7.396 7.153 -1.665 1.00 93.56 92 VAL A CA 1
ATOM 725 C C . VAL A 1 92 ? -6.023 6.843 -2.241 1.00 93.56 92 VAL A C 1
ATOM 727 O O . VAL A 1 92 ? -5.437 5.802 -1.874 1.00 93.56 92 VAL A O 1
#

Organism: Passalora fulva (NCBI:txid5499)

Secondary structure (DSSP, 8-state):
----PPPEEEEEESS--SS--HHHHHHHSPPTT---EEEEEE--SS-TT--GGGPPPGGGS-HHHHTTEEEEE-SSS---HHHHTT-TT---

Sequence (92 aa):
MADDAVPTYTLIQADGLYPDDTVEQEIFAPRPGQNYKLEFISTGLWPTGTSELAKKPWSAIPEDVRNRIDGIMVLKIGFTEQDVELFPKLKV

Foldseek 3Di:
DPPPPQAEAEEEEEALADPDCVVVCVVPPDDPPRRHHYHYYYDHQHYPPRDPVSGHDLPVPDLVNLARHQEYDYDPDDADPVSVVSRPNHDD

Radius of gyration: 14.66 Å; chains: 1; bounding box: 42×22×40 Å

pLDDT: mean 92.21, std 9.9, range [39.19, 98.44]